Protein AF-W2SVX5-F1 (afdb_monomer_lite)

Foldseek 3Di:
DPVPCPDPVQPDLVNLLVVLVVCVVVLVLVVLQVSLVVLVPDPPRCSCVDLSSLLSNLVSLVSVPDPPSLVSSLVSLVVSCVVPPDPVPDDVSSLQSNLVSLVVVCVVVVNPPVVSVVSSVD

pLDDT: mean 90.47, std 11.01, range [47.22, 98.5]

Secondary structure (DSSP, 8-state):
--TTSS-TTT--HHHHHHHHHHHHHTT-HHHHHHHHHHHTTSTT-GGGGSHHHHHHHHHHHHHH--TTHHHHHHHHHHHHHHH-S-TTSS-HHHHHHHHHHHHHHHHHTTT--HHHHHHHH-

InterPro domains:
  IPR025136 MAP3K, TRAFs-binding domain [PF13281] (1-121)

Radius of gyration: 15.45 Å; chains: 1; bounding box: 35×26×47 Å

Structure (mmCIF, N/CA/C/O backbone):
data_AF-W2SVX5-F1
#
_entry.id   AF-W2SVX5-F1
#
loop_
_atom_site.group_PDB
_atom_site.id
_atom_site.type_symbol
_atom_site.label_atom_id
_atom_site.label_alt_id
_atom_site.label_comp_id
_atom_site.label_asym_id
_atom_site.label_entity_id
_atom_site.label_seq_id
_atom_site.pdbx_PDB_ins_code
_atom_site.Cartn_x
_atom_site.Cartn_y
_atom_site.Cartn_z
_atom_site.occupancy
_atom_site.B_iso_or_equiv
_atom_site.auth_seq_id
_atom_site.auth_comp_id
_atom_site.auth_asym_id
_atom_site.auth_atom_id
_atom_site.pdbx_PDB_model_num
ATOM 1 N N . MET A 1 1 ? -3.262 1.721 -22.776 1.00 47.22 1 MET A N 1
ATOM 2 C CA . MET A 1 1 ? -1.781 1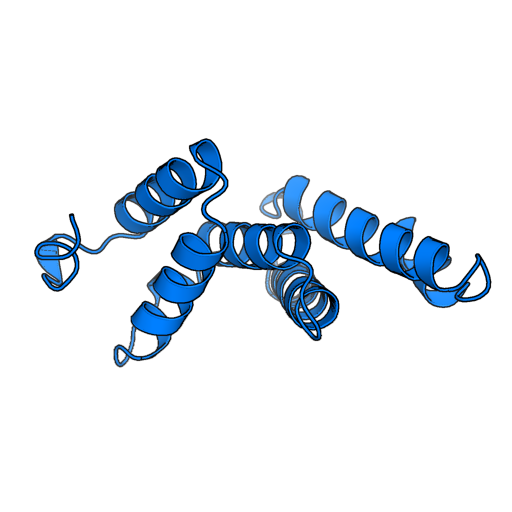.701 -22.765 1.00 47.22 1 MET A CA 1
ATOM 3 C C . MET A 1 1 ? -1.284 0.594 -21.834 1.00 47.22 1 MET A C 1
ATOM 5 O O . MET A 1 1 ? -0.901 0.885 -20.714 1.00 47.22 1 MET A O 1
ATOM 9 N N . ARG A 1 2 ? -1.335 -0.679 -22.254 1.00 56.31 2 ARG A N 1
ATOM 10 C CA . ARG A 1 2 ? -0.737 -1.797 -21.488 1.00 56.31 2 ARG A CA 1
ATOM 11 C C . ARG A 1 2 ? 0.310 -2.596 -22.278 1.00 56.31 2 ARG A C 1
ATOM 13 O O . ARG A 1 2 ? 1.236 -3.093 -21.669 1.00 56.31 2 ARG A O 1
ATOM 20 N N . CYS A 1 3 ? 0.276 -2.584 -23.615 1.00 52.12 3 CYS A N 1
ATOM 21 C CA . CYS A 1 3 ? 1.162 -3.387 -24.482 1.00 52.12 3 CYS A CA 1
ATOM 22 C C . CYS A 1 3 ? 2.683 -3.124 -24.407 1.00 52.12 3 CYS A C 1
ATOM 24 O O . CYS A 1 3 ? 3.411 -3.708 -25.198 1.00 52.12 3 CYS A O 1
ATOM 26 N N . ARG A 1 4 ? 3.188 -2.218 -23.558 1.00 56.81 4 ARG A N 1
ATOM 27 C CA . ARG A 1 4 ? 4.630 -1.888 -23.497 1.00 56.81 4 ARG A CA 1
ATOM 28 C C . ARG A 1 4 ? 5.290 -2.159 -22.144 1.00 56.81 4 ARG A C 1
ATOM 30 O O . ARG A 1 4 ? 6.494 -1.966 -22.046 1.00 56.81 4 ARG A O 1
ATOM 37 N N . LEU A 1 5 ? 4.527 -2.587 -21.137 1.00 57.03 5 LEU A N 1
ATOM 38 C CA . LEU A 1 5 ? 5.067 -2.927 -19.812 1.00 57.03 5 LEU A CA 1
ATOM 39 C C . LEU A 1 5 ? 5.520 -4.389 -19.719 1.00 57.03 5 LEU A C 1
ATOM 41 O O . LEU A 1 5 ? 6.223 -4.739 -18.784 1.00 57.03 5 LEU A O 1
ATOM 45 N N . ASP A 1 6 ? 5.183 -5.210 -20.715 1.00 59.97 6 ASP A N 1
ATOM 46 C CA . ASP A 1 6 ? 5.605 -6.613 -20.795 1.00 59.97 6 ASP A CA 1
ATOM 47 C C . ASP A 1 6 ? 7.050 -6.761 -21.321 1.00 59.97 6 ASP A C 1
ATOM 49 O O . ASP A 1 6 ? 7.559 -7.872 -21.443 1.00 59.97 6 ASP A O 1
ATOM 53 N N . ASN A 1 7 ? 7.715 -5.650 -21.674 1.00 62.78 7 ASN A N 1
ATOM 54 C CA . ASN A 1 7 ? 9.113 -5.649 -22.093 1.00 62.78 7 ASN A CA 1
ATOM 55 C C . ASN A 1 7 ? 10.026 -5.419 -20.867 1.00 62.78 7 ASN A C 1
ATOM 57 O O . ASN A 1 7 ? 9.964 -4.329 -20.284 1.00 62.78 7 ASN A O 1
ATOM 61 N N . PRO A 1 8 ? 10.891 -6.385 -20.499 1.00 64.81 8 PRO A N 1
ATOM 62 C CA . PRO A 1 8 ? 11.778 -6.271 -19.341 1.00 64.81 8 PRO A CA 1
ATOM 63 C C . PRO A 1 8 ? 12.762 -5.095 -19.436 1.00 64.81 8 PRO A C 1
ATOM 65 O O . PRO A 1 8 ? 13.120 -4.532 -18.408 1.00 64.81 8 PRO A O 1
ATOM 68 N N . ASP A 1 9 ? 13.118 -4.639 -20.642 1.00 68.12 9 ASP A N 1
ATOM 69 C CA . ASP A 1 9 ? 14.014 -3.489 -20.845 1.00 68.12 9 ASP A CA 1
ATOM 70 C C . ASP A 1 9 ? 13.367 -2.142 -20.466 1.00 68.12 9 ASP A C 1
ATOM 72 O O . ASP A 1 9 ? 14.046 -1.123 -20.339 1.00 68.12 9 ASP A O 1
ATOM 76 N N . VAL A 1 10 ? 12.039 -2.110 -20.314 1.00 68.88 10 VAL A N 1
ATOM 77 C CA . VAL A 1 10 ? 11.257 -0.900 -19.996 1.00 68.88 10 VAL A CA 1
ATOM 78 C C . VAL A 1 10 ? 10.774 -0.915 -18.542 1.00 68.88 10 VAL A C 1
ATOM 80 O O . VAL A 1 10 ? 10.345 0.111 -18.007 1.00 68.88 10 VAL A O 1
ATOM 83 N N . LEU A 1 11 ? 10.836 -2.068 -17.879 1.00 81.06 11 LEU A N 1
ATOM 84 C CA . LEU A 1 11 ? 10.229 -2.271 -16.578 1.00 81.06 11 LEU A CA 1
ATOM 85 C C . LEU A 1 11 ? 11.218 -1.937 -15.449 1.00 81.06 11 LEU A C 1
ATOM 87 O O . LEU A 1 11 ? 11.992 -2.771 -14.991 1.00 81.06 11 LEU A O 1
ATOM 91 N N . SER A 1 12 ? 11.172 -0.686 -14.988 1.00 90.00 12 SER A N 1
ATOM 92 C CA . SER A 1 12 ? 11.946 -0.182 -13.847 1.00 90.00 12 SER A CA 1
ATOM 93 C C . SER A 1 12 ? 11.043 0.282 -12.704 1.00 90.00 12 SER A C 1
ATOM 95 O O . SER A 1 12 ? 9.858 0.560 -12.906 1.00 90.00 12 SER A O 1
ATOM 97 N N . VAL A 1 13 ? 11.616 0.430 -11.503 1.00 93.06 13 VAL A N 1
ATOM 98 C CA . VAL A 1 13 ? 10.907 0.951 -10.318 1.00 93.06 13 VAL A CA 1
ATOM 99 C C . VAL A 1 13 ? 10.282 2.311 -10.624 1.00 93.06 13 VAL A C 1
ATOM 101 O O . VAL A 1 13 ? 9.107 2.521 -10.333 1.00 93.06 13 VAL A O 1
ATOM 104 N N . ASP A 1 14 ? 11.026 3.201 -11.285 1.00 92.94 14 ASP A N 1
ATOM 105 C CA . ASP A 1 14 ? 10.552 4.538 -11.650 1.00 92.94 14 ASP A CA 1
ATOM 106 C C . ASP A 1 14 ? 9.379 4.494 -12.631 1.00 92.94 14 ASP A C 1
ATOM 108 O O . ASP A 1 14 ? 8.404 5.227 -12.468 1.00 92.94 14 ASP A O 1
ATOM 112 N N . THR A 1 15 ? 9.431 3.602 -13.624 1.00 92.88 15 THR A N 1
ATOM 113 C CA . THR A 1 15 ? 8.352 3.453 -14.611 1.00 92.88 15 THR A CA 1
ATOM 114 C C . THR A 1 15 ? 7.075 2.939 -13.951 1.00 92.88 15 THR A C 1
ATOM 116 O O . THR A 1 15 ? 5.992 3.488 -14.177 1.00 92.88 15 THR A O 1
ATOM 119 N N . VAL A 1 16 ? 7.192 1.917 -13.094 1.00 94.81 16 VAL A N 1
ATOM 120 C CA . VAL A 1 16 ? 6.055 1.378 -12.333 1.00 94.81 16 VAL A CA 1
ATOM 121 C C . VAL A 1 16 ? 5.508 2.444 -11.385 1.00 94.81 16 VAL A C 1
ATOM 123 O O . VAL A 1 16 ? 4.298 2.671 -11.352 1.00 94.81 16 VAL A O 1
ATOM 126 N N . HIS A 1 17 ? 6.380 3.154 -10.668 1.00 95.88 17 HIS A N 1
ATOM 127 C CA . HIS A 1 17 ? 5.980 4.214 -9.753 1.00 95.88 17 HIS A CA 1
ATOM 128 C C . HIS A 1 17 ? 5.235 5.332 -10.491 1.00 95.88 17 HIS A C 1
ATOM 130 O O . HIS A 1 17 ? 4.122 5.678 -10.101 1.00 95.88 17 HIS A O 1
ATOM 136 N N . GLN A 1 18 ? 5.770 5.839 -11.604 1.00 95.62 18 GLN A N 1
ATOM 137 C CA . GLN A 1 18 ? 5.132 6.896 -12.390 1.00 95.62 18 GLN A CA 1
ATOM 138 C C . GLN A 1 18 ? 3.759 6.472 -12.933 1.00 95.62 18 GLN A C 1
ATOM 140 O O . GLN A 1 18 ? 2.821 7.274 -12.964 1.00 95.62 18 GLN A O 1
ATOM 145 N N . LEU A 1 19 ? 3.608 5.202 -13.316 1.00 95.44 19 LEU A N 1
ATOM 146 C CA . LEU A 1 19 ? 2.316 4.651 -13.713 1.00 95.44 19 LEU A CA 1
ATOM 147 C C . LEU A 1 19 ? 1.331 4.582 -12.537 1.00 95.44 19 LEU A C 1
ATOM 149 O O . LEU A 1 19 ? 0.162 4.938 -12.698 1.00 95.44 19 LEU A O 1
ATOM 153 N N . MET A 1 20 ? 1.785 4.177 -11.347 1.00 97.38 20 MET A N 1
ATOM 154 C CA . MET A 1 20 ? 0.957 4.200 -10.137 1.00 97.38 20 MET A CA 1
ATOM 155 C C . MET A 1 20 ? 0.501 5.619 -9.789 1.00 97.38 20 MET A C 1
ATOM 157 O O . MET A 1 20 ? -0.667 5.802 -9.451 1.00 97.38 20 MET A O 1
ATOM 161 N N . ILE A 1 21 ? 1.375 6.623 -9.928 1.00 97.19 21 ILE A N 1
ATOM 162 C CA . ILE A 1 21 ? 1.011 8.036 -9.754 1.00 97.19 21 ILE A CA 1
ATOM 163 C C . ILE A 1 21 ? -0.065 8.444 -10.767 1.00 97.19 21 ILE A C 1
ATOM 165 O O . ILE A 1 21 ? -1.088 8.993 -10.370 1.00 97.19 21 ILE A O 1
ATOM 169 N N . SER A 1 22 ? 0.082 8.076 -12.043 1.00 97.44 22 SER A N 1
ATOM 170 C CA . SER A 1 22 ? -0.933 8.358 -13.068 1.00 97.44 22 SER A CA 1
ATOM 171 C C . SER A 1 22 ? -2.297 7.726 -12.750 1.00 97.44 22 SER A C 1
ATOM 173 O O . SER A 1 22 ? -3.340 8.368 -12.913 1.00 97.44 22 SER A O 1
ATOM 175 N N . TYR A 1 23 ? -2.324 6.487 -12.246 1.00 98.12 23 TYR A N 1
ATOM 176 C CA . TYR A 1 23 ? -3.569 5.886 -11.763 1.00 98.12 23 TYR A CA 1
ATOM 177 C C . TYR A 1 23 ? -4.130 6.624 -10.549 1.00 98.12 23 TYR A C 1
ATOM 179 O O . TYR A 1 23 ? -5.341 6.838 -10.480 1.00 98.12 23 TYR A O 1
ATOM 187 N N . ARG A 1 24 ? -3.272 7.033 -9.611 1.00 97.12 24 ARG A N 1
ATOM 188 C CA . ARG A 1 24 ? -3.661 7.755 -8.397 1.00 97.12 24 ARG A CA 1
ATOM 189 C C . ARG A 1 24 ? -4.294 9.109 -8.707 1.00 97.12 24 ARG A C 1
ATOM 191 O O . ARG A 1 24 ? -5.308 9.432 -8.092 1.00 97.12 24 ARG A O 1
ATOM 198 N N . ASP A 1 25 ? -3.758 9.846 -9.676 1.00 97.19 25 ASP A N 1
ATOM 199 C CA . ASP A 1 25 ? -4.287 11.146 -10.115 1.00 97.19 25 ASP A CA 1
ATOM 200 C C . ASP A 1 25 ? -5.715 11.021 -10.671 1.00 97.19 25 ASP A C 1
ATOM 202 O O . ASP A 1 25 ? -6.546 11.908 -10.493 1.00 97.19 25 ASP A O 1
ATOM 206 N N . ASN A 1 26 ? -6.033 9.864 -11.258 1.00 96.06 26 ASN A N 1
ATOM 207 C CA . ASN A 1 26 ? -7.371 9.514 -11.738 1.00 96.06 26 ASN A CA 1
ATOM 208 C C . ASN A 1 26 ? -8.189 8.692 -10.723 1.00 96.06 26 ASN A C 1
ATOM 210 O O . ASN A 1 26 ? -9.239 8.155 -11.071 1.00 96.06 26 ASN A O 1
ATOM 214 N N . GLN A 1 27 ? -7.702 8.538 -9.485 1.00 97.62 27 GLN A N 1
ATOM 215 C CA . GLN A 1 27 ? -8.298 7.710 -8.426 1.00 97.62 27 GLN A CA 1
ATOM 216 C C . GLN A 1 27 ? -8.588 6.254 -8.848 1.00 97.62 27 GLN A C 1
ATOM 218 O O . GLN A 1 27 ? -9.458 5.580 -8.293 1.00 97.62 27 GLN A O 1
ATOM 223 N N . ASN A 1 28 ? -7.839 5.729 -9.818 1.00 98.19 28 ASN A N 1
ATOM 224 C CA . ASN A 1 28 ? -7.963 4.358 -10.296 1.00 98.19 28 ASN A CA 1
ATOM 225 C C . ASN A 1 28 ? -7.208 3.377 -9.379 1.00 98.19 28 ASN A C 1
ATOM 227 O O . ASN A 1 28 ? -6.220 2.751 -9.769 1.00 98.19 28 ASN A O 1
ATOM 231 N N . TYR A 1 29 ? -7.692 3.222 -8.146 1.00 98.50 29 TYR A N 1
ATOM 232 C CA . TYR A 1 29 ? -7.073 2.344 -7.145 1.00 98.50 29 TYR A CA 1
ATOM 233 C C . TYR A 1 29 ? -7.103 0.867 -7.550 1.00 98.50 29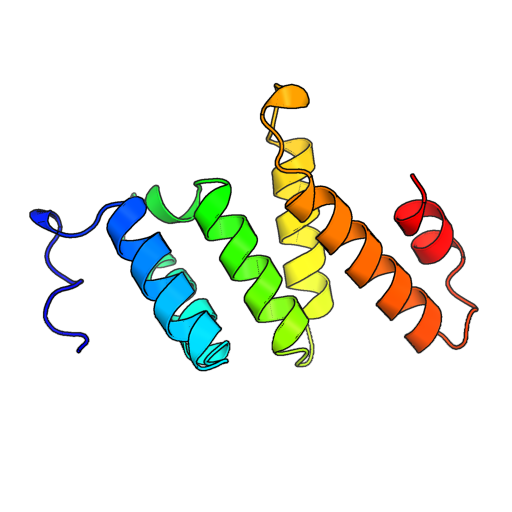 TYR A C 1
ATOM 235 O O . TYR A 1 29 ? -6.162 0.134 -7.262 1.00 98.50 29 TYR A O 1
ATOM 243 N N . ASN A 1 30 ? -8.140 0.427 -8.277 1.00 98.25 30 ASN A N 1
ATOM 244 C CA . ASN A 1 30 ? -8.171 -0.931 -8.829 1.00 98.25 30 ASN A CA 1
ATOM 245 C C . ASN A 1 30 ? -7.009 -1.149 -9.808 1.00 98.25 30 ASN A C 1
ATOM 247 O O . ASN A 1 30 ? -6.345 -2.173 -9.727 1.00 98.25 30 ASN A O 1
ATOM 251 N N . GLY A 1 31 ? -6.726 -0.176 -10.682 1.00 97.81 31 GLY A N 1
ATOM 252 C CA . GLY A 1 31 ? -5.602 -0.237 -11.615 1.00 97.81 31 GLY A CA 1
ATOM 253 C C . GLY A 1 31 ? -4.244 -0.316 -10.918 1.00 97.81 31 GLY A C 1
ATOM 254 O O . GLY A 1 31 ? -3.406 -1.109 -11.338 1.00 97.81 31 GLY A O 1
ATOM 255 N N . MET A 1 32 ? -4.051 0.442 -9.831 1.00 98.44 32 MET A N 1
ATOM 256 C CA . MET A 1 32 ? -2.833 0.372 -9.007 1.00 98.44 32 MET A CA 1
ATOM 257 C C . MET A 1 32 ? -2.647 -1.013 -8.378 1.00 98.44 32 MET A C 1
ATOM 259 O O . MET A 1 32 ? -1.556 -1.570 -8.433 1.00 98.44 32 MET A O 1
ATOM 263 N N . ILE A 1 33 ? -3.714 -1.569 -7.797 1.00 98.50 33 ILE A N 1
ATOM 264 C CA . ILE A 1 33 ? -3.686 -2.876 -7.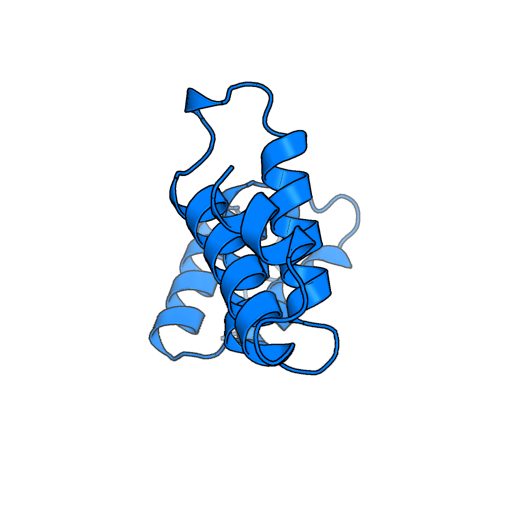129 1.00 98.50 33 ILE A CA 1
ATOM 265 C C . ILE A 1 33 ? -3.426 -3.985 -8.146 1.00 98.50 33 ILE A C 1
ATOM 267 O O . ILE A 1 33 ? -2.509 -4.775 -7.950 1.00 98.50 33 ILE A O 1
ATOM 271 N N . SER A 1 34 ? -4.176 -4.003 -9.253 1.00 97.88 34 SER A N 1
ATOM 272 C CA . SER A 1 34 ? -3.989 -4.999 -10.310 1.00 97.88 34 SER A CA 1
ATOM 273 C C . SER A 1 34 ? -2.592 -4.931 -10.917 1.00 97.88 34 SER A C 1
ATOM 275 O O . SER A 1 34 ? -2.017 -5.974 -11.169 1.00 97.88 34 SER A O 1
ATOM 277 N N . LEU A 1 35 ? -2.011 -3.738 -11.097 1.00 96.31 35 LEU A N 1
ATOM 278 C CA . LEU A 1 35 ? -0.637 -3.614 -11.593 1.00 96.31 35 LEU A CA 1
ATOM 279 C C . LEU A 1 35 ? 0.357 -4.367 -10.698 1.00 96.31 35 LEU A C 1
ATOM 281 O O . LEU A 1 35 ? 1.166 -5.132 -11.204 1.00 96.31 35 LEU A O 1
ATOM 285 N N . VAL A 1 36 ? 0.288 -4.171 -9.381 1.00 96.81 36 VAL A N 1
ATOM 286 C CA . VAL A 1 36 ? 1.199 -4.840 -8.438 1.00 96.81 36 VAL A CA 1
ATOM 287 C C . VAL A 1 36 ? 0.925 -6.345 -8.370 1.00 96.81 36 VAL A C 1
ATOM 289 O O . VAL A 1 36 ? 1.869 -7.126 -8.353 1.00 96.81 36 VAL A O 1
ATOM 292 N N . GLU A 1 37 ? -0.345 -6.761 -8.386 1.00 96.06 37 GLU A N 1
ATOM 293 C CA . GLU A 1 37 ? -0.741 -8.181 -8.387 1.00 96.06 37 GLU A CA 1
ATOM 294 C C . GLU A 1 37 ? -0.398 -8.911 -9.698 1.00 96.06 37 GLU A C 1
ATOM 296 O O . GLU A 1 37 ? -0.220 -10.129 -9.691 1.00 96.06 37 GLU A O 1
ATOM 301 N N . ASP A 1 38 ? -0.327 -8.198 -10.823 1.00 94.94 38 ASP A N 1
ATOM 302 C CA . ASP A 1 38 ? 0.126 -8.742 -12.104 1.00 94.94 38 ASP A CA 1
ATOM 303 C C . ASP A 1 38 ? 1.660 -8.858 -12.116 1.00 94.94 38 ASP A C 1
ATOM 305 O O . ASP A 1 38 ? 2.192 -9.902 -12.491 1.00 94.94 38 ASP A O 1
ATOM 309 N N . LEU A 1 39 ? 2.375 -7.835 -11.628 1.00 93.50 39 LEU A N 1
ATOM 310 C CA . LEU A 1 39 ? 3.837 -7.858 -11.489 1.00 93.50 39 LEU A CA 1
ATOM 311 C C . LEU A 1 39 ? 4.320 -8.945 -10.520 1.00 93.50 39 LEU A C 1
ATOM 313 O O . LEU A 1 39 ? 5.334 -9.580 -10.784 1.00 93.50 39 LEU A O 1
ATOM 317 N N . SER A 1 40 ? 3.576 -9.227 -9.445 1.00 92.94 40 SER A N 1
ATOM 318 C CA . SER A 1 40 ? 3.924 -10.290 -8.490 1.00 92.94 40 SER A CA 1
ATOM 319 C C . SER A 1 40 ? 3.845 -11.704 -9.068 1.00 92.94 40 SER A C 1
ATOM 321 O O . SER A 1 40 ? 4.223 -12.657 -8.394 1.00 92.94 40 SER A O 1
ATOM 323 N N . ARG A 1 41 ? 3.292 -11.872 -10.277 1.00 92.75 41 ARG A N 1
ATOM 324 C CA . ARG A 1 41 ? 3.236 -13.163 -10.984 1.00 92.75 41 ARG A CA 1
ATOM 325 C C . ARG A 1 41 ? 4.447 -13.389 -11.884 1.00 92.75 41 ARG A C 1
ATOM 327 O O . ARG A 1 41 ? 4.591 -14.485 -12.416 1.00 92.75 41 ARG A O 1
ATOM 334 N N . ILE A 1 42 ? 5.273 -12.364 -12.088 1.00 89.50 42 ILE A N 1
ATOM 335 C CA . ILE A 1 42 ? 6.524 -12.474 -12.830 1.00 89.50 42 ILE A CA 1
ATOM 336 C C . ILE A 1 42 ? 7.569 -13.075 -11.884 1.00 89.50 42 ILE A C 1
ATOM 338 O O . ILE A 1 42 ? 7.783 -12.563 -10.785 1.00 89.50 42 ILE A O 1
ATOM 342 N N . GLU A 1 43 ? 8.199 -14.169 -12.309 1.00 87.94 43 GLU A N 1
ATOM 343 C CA . GLU A 1 43 ? 9.281 -14.822 -11.565 1.00 87.94 43 GLU A CA 1
ATOM 344 C C . GLU A 1 43 ? 10.431 -13.831 -11.310 1.00 87.94 43 GLU A C 1
ATOM 346 O O . GLU A 1 43 ? 10.770 -13.030 -12.181 1.00 87.94 43 GLU A O 1
ATOM 351 N N . ASP A 1 44 ? 10.980 -13.841 -10.092 1.00 85.62 44 ASP A N 1
ATOM 352 C CA . ASP A 1 44 ? 12.066 -12.956 -9.640 1.00 85.62 44 ASP A CA 1
ATOM 353 C C . ASP A 1 44 ? 11.812 -11.435 -9.797 1.00 85.62 44 ASP A C 1
ATOM 355 O O . ASP A 1 44 ? 12.748 -10.629 -9.831 1.00 85.62 44 ASP A O 1
ATOM 359 N N . CYS A 1 45 ? 10.550 -10.991 -9.860 1.00 88.81 45 CYS A N 1
ATOM 360 C CA . CYS A 1 45 ? 10.222 -9.567 -9.954 1.00 88.81 45 CYS A CA 1
ATOM 361 C C . CYS A 1 45 ? 10.435 -8.819 -8.625 1.00 88.81 45 CYS A C 1
ATOM 363 O O . CYS A 1 45 ? 9.534 -8.711 -7.797 1.00 88.81 45 CYS A O 1
ATOM 365 N N . THR A 1 46 ? 11.596 -8.180 -8.479 1.00 91.75 46 THR A N 1
ATOM 366 C CA . THR A 1 46 ? 11.978 -7.413 -7.273 1.00 91.75 46 THR A CA 1
ATOM 367 C C . THR A 1 46 ? 11.397 -5.995 -7.201 1.00 91.75 46 THR A C 1
ATOM 369 O O . THR A 1 46 ? 11.508 -5.306 -6.186 1.00 91.75 46 THR A O 1
ATOM 372 N N . LEU A 1 47 ? 10.749 -5.515 -8.268 1.00 92.75 47 LEU A N 1
ATOM 373 C CA . LEU A 1 47 ? 10.223 -4.143 -8.343 1.00 92.75 47 LEU A CA 1
ATOM 374 C C . LEU A 1 47 ? 9.170 -3.864 -7.265 1.00 92.75 47 LEU A C 1
ATOM 376 O O . LEU A 1 47 ? 9.127 -2.771 -6.689 1.00 92.75 47 LEU A O 1
ATOM 380 N N . ILE A 1 48 ? 8.335 -4.868 -6.992 1.00 93.88 48 ILE A N 1
ATOM 381 C CA . ILE A 1 48 ? 7.253 -4.797 -6.010 1.00 93.88 48 ILE A CA 1
ATOM 382 C C . ILE A 1 48 ? 7.750 -4.865 -4.564 1.00 93.88 48 ILE A C 1
ATOM 384 O O . ILE A 1 48 ? 6.974 -4.560 -3.664 1.00 93.88 48 ILE A O 1
ATOM 388 N N . ASP A 1 49 ? 9.024 -5.196 -4.337 1.00 93.94 49 ASP A N 1
ATOM 389 C CA . ASP A 1 49 ? 9.621 -5.255 -2.998 1.00 93.94 49 ASP A CA 1
ATOM 390 C C . ASP A 1 49 ? 10.103 -3.883 -2.516 1.00 93.94 49 ASP A C 1
ATOM 392 O O . ASP A 1 49 ? 10.322 -3.664 -1.320 1.00 93.94 49 ASP A O 1
ATOM 396 N N . THR A 1 50 ? 10.238 -2.923 -3.433 1.00 94.06 50 THR A N 1
ATOM 397 C CA . THR A 1 50 ? 10.694 -1.575 -3.097 1.00 94.06 50 THR A CA 1
ATOM 398 C C . THR A 1 50 ? 9.684 -0.838 -2.216 1.00 94.06 50 THR A C 1
ATOM 400 O O . THR A 1 50 ? 8.471 -0.881 -2.443 1.00 94.06 50 THR A O 1
ATOM 403 N N . GLN A 1 51 ? 10.188 -0.095 -1.221 1.00 94.38 51 GLN A N 1
ATOM 404 C CA . GLN A 1 51 ? 9.365 0.668 -0.269 1.00 94.38 51 GLN A CA 1
ATOM 405 C C . GLN A 1 51 ? 8.322 1.549 -0.980 1.00 94.38 51 GLN A C 1
ATOM 407 O O . GLN A 1 51 ? 7.169 1.606 -0.556 1.00 94.38 51 GLN A O 1
ATOM 412 N N . VAL A 1 52 ? 8.708 2.204 -2.080 1.00 95.44 52 VAL A N 1
ATOM 413 C CA . VAL A 1 52 ? 7.832 3.126 -2.812 1.00 95.44 52 VAL A CA 1
ATOM 414 C C . VAL A 1 52 ? 6.637 2.415 -3.454 1.00 95.44 52 VAL A C 1
ATOM 416 O O . VAL A 1 52 ? 5.507 2.887 -3.323 1.00 95.44 52 VAL A O 1
ATOM 419 N N . ILE A 1 53 ? 6.845 1.255 -4.086 1.00 97.25 53 ILE A N 1
ATOM 420 C CA . ILE A 1 53 ? 5.767 0.497 -4.736 1.00 97.25 53 ILE A CA 1
ATOM 421 C C . ILE A 1 53 ? 4.845 -0.124 -3.688 1.00 97.25 53 ILE A C 1
ATOM 423 O O . ILE A 1 53 ? 3.622 0.005 -3.787 1.00 97.25 53 ILE A O 1
ATOM 427 N N . ARG A 1 54 ? 5.418 -0.706 -2.630 1.00 97.81 54 ARG A N 1
ATOM 428 C CA . ARG A 1 54 ? 4.657 -1.272 -1.506 1.00 97.81 54 ARG A CA 1
ATOM 429 C C . ARG A 1 54 ? 3.792 -0.223 -0.814 1.00 97.81 54 ARG A C 1
ATOM 431 O O . ARG A 1 54 ? 2.633 -0.494 -0.498 1.00 97.81 54 ARG A O 1
ATOM 438 N N . TYR A 1 55 ? 4.317 0.988 -0.625 1.00 97.94 55 TYR A N 1
ATOM 439 C CA . TYR A 1 55 ? 3.550 2.098 -0.067 1.00 97.94 55 TYR A CA 1
ATOM 440 C C . TYR A 1 55 ? 2.378 2.497 -0.975 1.00 97.94 55 TYR A C 1
ATOM 442 O O . TYR A 1 55 ? 1.246 2.579 -0.498 1.00 97.94 55 TYR A O 1
ATOM 450 N N . GLN A 1 56 ? 2.603 2.698 -2.282 1.00 98.19 56 GLN A N 1
ATOM 451 C CA . GLN A 1 56 ? 1.510 3.044 -3.205 1.00 98.19 56 GLN A CA 1
ATOM 452 C C . GLN A 1 56 ? 0.447 1.936 -3.277 1.00 98.19 56 GLN A C 1
ATOM 454 O O . GLN A 1 56 ? -0.744 2.229 -3.402 1.00 98.19 56 GLN A O 1
ATOM 459 N N . TYR A 1 57 ? 0.860 0.672 -3.170 1.00 98.50 57 TYR A N 1
ATOM 460 C CA . TYR A 1 57 ? -0.042 -0.473 -3.110 1.00 98.50 57 TYR A CA 1
ATOM 461 C C . TYR A 1 57 ? -0.930 -0.443 -1.861 1.00 98.50 57 TYR A C 1
ATOM 463 O O . TYR A 1 57 ? -2.157 -0.497 -1.970 1.00 98.50 57 TYR A O 1
ATOM 471 N N . ALA A 1 58 ? -0.324 -0.279 -0.681 1.00 98.31 58 ALA A N 1
ATOM 472 C CA . ALA A 1 58 ? -1.056 -0.139 0.574 1.00 98.31 58 ALA A CA 1
ATOM 473 C C . ALA A 1 58 ? -2.003 1.070 0.535 1.00 98.31 58 ALA A C 1
ATOM 475 O O . ALA A 1 58 ? -3.184 0.958 0.857 1.00 98.31 58 ALA A O 1
ATOM 476 N N . PHE A 1 59 ? -1.528 2.214 0.040 1.00 98.12 59 PHE A N 1
ATOM 477 C CA . PHE A 1 59 ? -2.353 3.405 -0.131 1.00 98.12 59 PHE A CA 1
ATOM 478 C C . PHE A 1 59 ? -3.584 3.127 -1.005 1.00 98.12 59 PHE A C 1
ATOM 480 O O . PHE A 1 59 ? -4.699 3.507 -0.645 1.00 98.12 59 PHE A O 1
ATOM 487 N N . ALA A 1 60 ? -3.411 2.436 -2.136 1.00 98.50 60 ALA A N 1
ATOM 488 C CA . ALA A 1 60 ? -4.517 2.083 -3.019 1.00 98.50 60 ALA A CA 1
ATOM 489 C C . ALA A 1 60 ? -5.533 1.151 -2.338 1.00 98.50 60 ALA A C 1
ATOM 491 O O . ALA A 1 60 ? -6.735 1.377 -2.477 1.00 98.50 60 ALA A O 1
ATOM 492 N N . LEU A 1 61 ? -5.077 0.157 -1.566 1.00 98.44 61 LEU A N 1
ATOM 493 C CA . LEU A 1 61 ? -5.947 -0.710 -0.761 1.00 98.44 61 LEU A CA 1
ATOM 494 C C . LEU A 1 61 ? -6.752 0.106 0.258 1.00 98.44 61 LEU A C 1
ATOM 496 O O . LEU A 1 61 ? -7.982 0.039 0.264 1.00 98.44 61 LEU A O 1
ATOM 500 N N . ALA A 1 62 ? -6.086 0.944 1.058 1.00 96.75 62 ALA A N 1
ATOM 501 C CA . ALA A 1 62 ? -6.747 1.795 2.047 1.00 96.75 62 ALA A CA 1
ATOM 502 C C . ALA A 1 62 ? -7.807 2.714 1.415 1.00 96.75 62 ALA A C 1
ATOM 504 O O . ALA A 1 62 ? -8.872 2.925 1.993 1.00 96.75 62 ALA A O 1
ATOM 505 N N . ARG A 1 63 ? -7.546 3.242 0.211 1.00 96.94 63 ARG A N 1
ATOM 506 C CA . ARG A 1 63 ? -8.496 4.095 -0.519 1.00 96.94 63 ARG A CA 1
ATOM 507 C C . ARG A 1 63 ? -9.631 3.320 -1.184 1.00 96.94 63 ARG A C 1
ATOM 509 O O . ARG A 1 63 ? -10.736 3.852 -1.258 1.00 96.94 63 ARG A O 1
ATOM 516 N N . ARG A 1 64 ? -9.380 2.099 -1.666 1.00 97.25 64 ARG A N 1
ATOM 517 C CA . ARG A 1 64 ? -10.405 1.225 -2.256 1.00 97.25 64 ARG A CA 1
ATOM 518 C C . ARG A 1 64 ? -11.381 0.709 -1.199 1.00 97.25 64 ARG A C 1
ATOM 520 O O . ARG A 1 64 ? -12.576 0.653 -1.477 1.00 97.25 64 ARG A O 1
ATOM 527 N N . ASN A 1 65 ? -10.874 0.377 -0.010 1.00 94.56 65 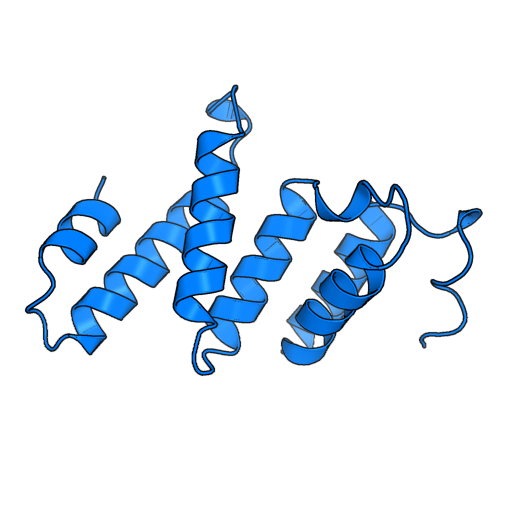ASN A N 1
ATOM 528 C CA . ASN A 1 65 ? -11.653 0.064 1.187 1.00 94.56 65 ASN A CA 1
ATOM 529 C C . ASN A 1 65 ? -12.735 -1.025 0.993 1.00 94.56 65 ASN A C 1
ATOM 531 O O . ASN A 1 65 ? -13.816 -0.947 1.580 1.00 94.56 65 ASN A O 1
ATOM 535 N N . LYS A 1 66 ? -12.466 -2.037 0.160 1.00 95.88 66 LYS A N 1
ATOM 536 C CA . LYS A 1 66 ? -13.295 -3.249 0.093 1.00 95.88 66 LYS A CA 1
ATOM 537 C C . LYS A 1 66 ? -12.976 -4.175 1.269 1.00 95.88 66 LYS A C 1
ATOM 539 O O . LYS A 1 66 ? -12.030 -3.952 2.026 1.00 95.88 66 LYS A O 1
ATOM 544 N N . GLU A 1 67 ? -13.781 -5.219 1.425 1.00 95.00 67 GLU A N 1
ATOM 545 C CA . GLU A 1 67 ? -13.537 -6.270 2.412 1.00 95.00 67 GLU A CA 1
ATOM 546 C C . GLU A 1 67 ? -12.105 -6.826 2.284 1.00 95.00 67 GLU A C 1
ATOM 548 O O . GLU A 1 67 ? -11.624 -7.084 1.181 1.00 95.00 67 GLU A O 1
ATOM 553 N N . GLY A 1 68 ? -11.396 -6.925 3.413 1.00 95.00 68 GLY A N 1
ATOM 554 C CA . GLY A 1 68 ? -9.991 -7.347 3.478 1.00 95.00 68 GLY A CA 1
ATOM 555 C C . GLY A 1 68 ? -8.945 -6.289 3.086 1.00 95.00 68 GLY A C 1
ATOM 556 O O . GLY A 1 68 ? -7.777 -6.437 3.443 1.00 95.00 68 GLY A O 1
ATOM 557 N N . ASP A 1 69 ? -9.317 -5.189 2.419 1.00 97.00 69 ASP A N 1
ATOM 558 C CA . ASP A 1 69 ? -8.337 -4.192 1.953 1.00 97.00 69 ASP A CA 1
ATOM 559 C C . ASP A 1 69 ? -7.625 -3.482 3.101 1.00 97.00 69 ASP A C 1
ATOM 561 O O . ASP A 1 69 ? -6.412 -3.286 3.050 1.00 97.00 69 ASP A O 1
ATOM 565 N N . ARG A 1 70 ? -8.369 -3.101 4.146 1.00 94.69 70 ARG A N 1
ATOM 566 C CA . ARG A 1 70 ? -7.800 -2.418 5.318 1.00 94.69 70 ARG A CA 1
ATOM 567 C C . ARG A 1 70 ? -6.743 -3.269 6.010 1.00 94.69 70 ARG A C 1
ATOM 569 O O . ARG A 1 70 ? -5.685 -2.755 6.353 1.00 94.69 70 ARG A O 1
ATOM 576 N N . GLU A 1 71 ? -7.019 -4.555 6.187 1.00 95.88 71 GLU A N 1
ATOM 577 C CA . GLU A 1 71 ? -6.092 -5.491 6.821 1.00 95.88 71 GLU A CA 1
ATOM 578 C C . GLU A 1 71 ? -4.850 -5.717 5.952 1.00 95.88 71 GLU A C 1
ATOM 580 O O . GLU A 1 71 ? -3.730 -5.555 6.431 1.00 95.88 71 GLU A O 1
ATOM 585 N N . ARG A 1 72 ? -5.026 -5.973 4.647 1.00 97.69 72 ARG A N 1
ATOM 586 C CA . ARG A 1 72 ? -3.901 -6.103 3.702 1.00 97.69 72 ARG A CA 1
ATOM 587 C C . ARG A 1 72 ? -3.051 -4.837 3.645 1.00 97.69 72 ARG A C 1
ATOM 589 O O . ARG A 1 72 ? -1.824 -4.919 3.608 1.00 97.69 72 ARG A O 1
ATOM 596 N N . SER A 1 73 ? -3.691 -3.670 3.654 1.00 98.12 73 SER A N 1
ATOM 597 C CA . SER A 1 73 ? -3.004 -2.382 3.687 1.00 98.12 73 SER A CA 1
ATOM 598 C C . SER A 1 73 ? -2.185 -2.231 4.963 1.00 98.12 73 SER A C 1
ATOM 600 O O . SER A 1 73 ? -1.024 -1.840 4.879 1.00 98.12 73 SER A O 1
ATOM 602 N N . LEU A 1 74 ? -2.775 -2.543 6.121 1.00 97.31 74 LEU A N 1
ATOM 603 C CA . LEU A 1 74 ? -2.111 -2.443 7.417 1.00 97.31 74 LEU A CA 1
ATOM 604 C C . LEU A 1 74 ? -0.904 -3.384 7.499 1.00 97.31 74 LEU A C 1
ATOM 606 O O . LEU A 1 74 ? 0.197 -2.938 7.799 1.00 97.31 74 LEU A O 1
ATOM 610 N N . ASN A 1 75 ? -1.084 -4.654 7.136 1.00 97.81 75 ASN A N 1
ATOM 611 C CA . ASN A 1 75 ? -0.003 -5.640 7.120 1.00 97.81 75 ASN A CA 1
ATOM 612 C C . ASN A 1 75 ? 1.141 -5.203 6.197 1.00 97.81 75 ASN A C 1
ATOM 614 O O . ASN A 1 75 ? 2.312 -5.353 6.536 1.00 97.81 75 ASN A O 1
ATOM 618 N N . THR A 1 76 ? 0.810 -4.601 5.050 1.00 97.81 76 THR A N 1
ATOM 619 C CA . THR A 1 76 ? 1.817 -4.099 4.111 1.00 97.81 76 THR A CA 1
ATOM 620 C C . THR A 1 76 ? 2.631 -2.958 4.720 1.00 97.81 76 THR A C 1
ATOM 622 O O . THR A 1 76 ? 3.858 -3.014 4.655 1.00 97.81 76 THR A O 1
ATOM 625 N N . VAL A 1 77 ? 1.990 -1.942 5.321 1.00 97.31 77 VAL A N 1
ATOM 626 C CA . VAL A 1 77 ? 2.718 -0.806 5.926 1.00 97.31 77 VAL A CA 1
ATOM 627 C C . VAL A 1 77 ? 3.519 -1.215 7.157 1.00 97.31 77 VAL A C 1
ATOM 629 O O . VAL A 1 77 ? 4.653 -0.769 7.292 1.00 97.31 77 VAL A O 1
ATOM 632 N N . LEU A 1 78 ? 2.994 -2.105 8.005 1.00 96.44 78 LEU A N 1
ATOM 633 C CA . LEU A 1 78 ? 3.738 -2.635 9.152 1.00 96.44 78 LEU A CA 1
ATOM 634 C C . LEU A 1 78 ? 4.974 -3.405 8.691 1.00 96.44 78 LEU A C 1
ATOM 636 O O . LEU A 1 78 ? 6.068 -3.157 9.187 1.00 96.44 78 LEU A O 1
ATOM 640 N N . ASN A 1 79 ? 4.840 -4.241 7.658 1.00 96.62 79 ASN A N 1
ATOM 641 C CA . ASN A 1 79 ? 5.991 -4.948 7.118 1.00 96.62 79 ASN A CA 1
ATOM 642 C C . ASN A 1 79 ? 7.025 -3.993 6.489 1.00 96.62 79 ASN A C 1
ATOM 644 O O . ASN A 1 79 ? 8.217 -4.282 6.552 1.00 96.62 79 ASN A O 1
ATOM 648 N N . ILE A 1 80 ? 6.623 -2.851 5.910 1.00 96.38 80 ILE A N 1
ATOM 649 C CA . ILE A 1 80 ? 7.586 -1.819 5.473 1.00 96.38 80 ILE A CA 1
ATOM 650 C C . ILE A 1 80 ? 8.339 -1.290 6.699 1.00 96.38 80 ILE A C 1
ATOM 652 O O . ILE A 1 80 ? 9.563 -1.335 6.721 1.00 96.38 80 ILE A O 1
ATOM 656 N N . ILE A 1 81 ? 7.617 -0.861 7.739 1.00 94.88 81 ILE A N 1
ATOM 657 C CA . ILE A 1 81 ? 8.202 -0.305 8.969 1.00 94.88 81 ILE A CA 1
ATOM 658 C C . ILE A 1 81 ? 9.185 -1.290 9.619 1.00 94.88 81 ILE A C 1
ATOM 660 O O . ILE A 1 81 ? 10.262 -0.879 10.050 1.00 94.88 81 ILE A O 1
ATOM 664 N N . GLU A 1 82 ? 8.833 -2.573 9.694 1.00 93.94 82 GLU A N 1
ATOM 665 C CA . GLU A 1 82 ? 9.661 -3.631 10.286 1.00 93.94 82 GLU A CA 1
ATOM 666 C C . GLU A 1 82 ? 10.892 -3.968 9.436 1.00 93.94 82 GLU A C 1
ATOM 668 O O . GLU A 1 82 ? 11.982 -4.130 9.981 1.00 93.94 82 GLU A O 1
ATOM 673 N N . SER A 1 83 ? 10.736 -4.052 8.109 1.00 92.81 83 SER A N 1
ATOM 674 C CA . SER A 1 83 ? 11.830 -4.405 7.188 1.00 92.81 83 SER A CA 1
ATOM 675 C C . SER A 1 83 ? 12.814 -3.259 6.929 1.00 92.81 83 SER A C 1
ATOM 677 O O . SER A 1 83 ? 13.952 -3.498 6.522 1.00 92.81 83 SER A O 1
ATOM 679 N N . THR A 1 84 ? 12.417 -2.012 7.188 1.00 91.69 84 THR A N 1
ATOM 680 C CA . THR A 1 84 ? 13.301 -0.849 7.091 1.00 91.69 84 THR A CA 1
ATOM 681 C C . THR A 1 84 ? 14.206 -0.753 8.326 1.00 91.69 84 THR A C 1
ATOM 683 O O . THR A 1 84 ? 13.786 -0.305 9.397 1.00 91.69 84 THR A O 1
ATOM 686 N N . ALA A 1 85 ? 15.465 -1.175 8.156 1.00 87.31 85 ALA A N 1
ATOM 687 C CA . ALA A 1 85 ? 16.493 -1.150 9.200 1.00 87.31 85 ALA A CA 1
ATOM 688 C C . ALA A 1 85 ? 16.880 0.278 9.616 1.00 87.31 85 ALA A C 1
ATOM 690 O O . ALA A 1 85 ? 16.976 0.576 10.805 1.00 87.31 85 ALA A O 1
ATOM 691 N N . ASP A 1 86 ? 17.069 1.160 8.634 1.00 90.81 86 ASP A N 1
ATOM 692 C CA . ASP A 1 86 ? 17.351 2.573 8.864 1.00 90.81 86 ASP A CA 1
ATOM 693 C C . ASP A 1 86 ? 16.046 3.366 8.979 1.00 90.81 86 ASP A C 1
ATOM 695 O O . ASP A 1 86 ? 15.369 3.634 7.985 1.00 90.81 86 ASP A O 1
ATOM 699 N N . LYS A 1 87 ? 15.693 3.753 10.206 1.00 85.44 87 LYS A N 1
ATOM 700 C CA . LYS A 1 87 ? 14.471 4.516 10.478 1.00 85.44 87 LYS A CA 1
ATOM 701 C C . LYS A 1 87 ? 14.488 5.920 9.868 1.00 85.44 87 LYS A C 1
ATOM 703 O O . LYS A 1 87 ? 13.408 6.462 9.663 1.00 85.44 87 LYS A O 1
ATOM 708 N N . GLU A 1 88 ? 15.648 6.485 9.530 1.00 87.94 88 GLU A N 1
ATOM 709 C CA . GLU A 1 88 ? 15.727 7.772 8.823 1.00 87.94 88 GLU A CA 1
ATOM 710 C C . GLU A 1 88 ? 15.359 7.634 7.336 1.00 87.94 88 GLU A C 1
ATOM 712 O O . GLU A 1 88 ? 14.844 8.573 6.730 1.00 87.94 88 GLU A O 1
ATOM 717 N N . ALA A 1 89 ? 15.544 6.443 6.755 1.00 88.12 89 ALA A N 1
ATOM 718 C CA . ALA A 1 89 ? 15.148 6.119 5.383 1.00 88.12 89 ALA A CA 1
ATOM 719 C C . ALA A 1 89 ? 13.663 5.718 5.244 1.00 88.12 89 ALA A C 1
ATOM 721 O O . ALA A 1 89 ? 13.164 5.522 4.126 1.00 88.12 89 ALA A O 1
ATOM 722 N N . LEU A 1 90 ? 12.948 5.564 6.363 1.00 91.00 90 LEU A N 1
ATOM 723 C CA . LEU A 1 90 ? 11.518 5.276 6.376 1.00 91.00 90 LEU A CA 1
ATOM 724 C C . LEU A 1 90 ? 10.736 6.549 6.043 1.00 91.00 90 LEU A C 1
ATOM 726 O O . LEU A 1 90 ? 10.854 7.570 6.719 1.00 91.00 90 LEU A O 1
ATOM 730 N N . SER A 1 91 ? 9.894 6.489 5.015 1.00 90.56 91 SER A N 1
ATOM 731 C CA . SER A 1 91 ? 9.074 7.645 4.655 1.00 90.56 91 SER A CA 1
ATOM 732 C C . SER A 1 91 ? 8.044 7.959 5.759 1.00 90.56 91 SER A C 1
ATOM 734 O O . SER A 1 91 ? 7.303 7.054 6.158 1.00 90.56 91 SER A O 1
ATOM 736 N N . PRO A 1 92 ? 7.905 9.227 6.206 1.00 92.62 92 PRO A N 1
ATOM 737 C CA . PRO A 1 92 ? 6.871 9.625 7.168 1.00 92.62 92 PRO A CA 1
ATOM 738 C C . PRO A 1 92 ? 5.453 9.258 6.716 1.00 92.62 92 PRO A C 1
ATOM 740 O O . PRO A 1 92 ? 4.599 8.921 7.535 1.00 92.62 92 PRO A O 1
ATOM 743 N N . ASP A 1 93 ? 5.217 9.245 5.403 1.00 94.12 93 ASP A N 1
ATOM 744 C CA . ASP A 1 93 ? 3.942 8.858 4.802 1.00 94.12 93 ASP A CA 1
ATOM 745 C C . ASP A 1 93 ? 3.534 7.416 5.148 1.00 94.12 93 ASP A C 1
ATOM 747 O O . ASP A 1 93 ? 2.345 7.139 5.323 1.00 94.12 93 ASP A O 1
ATOM 751 N N . VAL A 1 94 ? 4.500 6.499 5.289 1.00 95.38 94 VAL A N 1
ATOM 752 C CA . VAL A 1 94 ? 4.241 5.099 5.672 1.00 95.38 94 VAL A CA 1
ATOM 753 C C . VAL A 1 94 ? 3.679 5.043 7.091 1.00 95.38 94 VAL A C 1
ATOM 755 O O . VAL A 1 94 ? 2.656 4.394 7.327 1.00 95.38 94 VAL A O 1
ATOM 758 N N . ILE A 1 95 ? 4.301 5.776 8.017 1.00 93.81 95 ILE A N 1
ATOM 759 C CA . ILE A 1 95 ? 3.869 5.870 9.418 1.00 93.81 95 ILE A CA 1
ATOM 760 C C . ILE A 1 95 ? 2.485 6.530 9.490 1.00 93.81 95 ILE A C 1
ATOM 762 O O . ILE A 1 95 ? 1.564 6.005 10.118 1.00 93.81 95 ILE A O 1
ATOM 766 N N . CYS A 1 96 ? 2.290 7.643 8.775 1.00 95.25 96 CYS A N 1
ATOM 767 C CA . CYS A 1 96 ? 1.008 8.342 8.734 1.00 95.25 96 CYS A CA 1
ATOM 768 C C . CYS A 1 96 ? -0.124 7.481 8.153 1.00 95.25 96 CYS A C 1
ATOM 770 O O . CYS A 1 96 ? -1.272 7.594 8.597 1.00 95.25 96 CYS A O 1
ATOM 772 N N . LEU A 1 97 ? 0.166 6.628 7.166 1.00 96.56 97 LEU A N 1
ATOM 773 C CA . LEU A 1 97 ? -0.820 5.708 6.609 1.00 96.56 97 LEU A CA 1
ATOM 774 C C . LEU A 1 97 ? -1.203 4.619 7.619 1.00 96.56 97 LEU A C 1
ATOM 776 O O . LEU A 1 97 ? -2.396 4.364 7.784 1.00 96.56 97 LEU A O 1
ATOM 780 N N . ALA A 1 98 ? -0.236 4.036 8.335 1.00 96.25 98 ALA A N 1
ATOM 781 C CA . ALA A 1 98 ? -0.513 3.076 9.406 1.00 96.25 98 ALA A CA 1
ATOM 782 C C . ALA A 1 98 ? -1.414 3.690 10.492 1.00 96.25 98 ALA A C 1
ATOM 784 O O . ALA A 1 98 ? -2.484 3.149 10.785 1.00 96.25 98 ALA A O 1
ATOM 785 N N . GLY A 1 99 ? -1.053 4.876 10.997 1.00 95.62 99 GLY A N 1
ATOM 786 C CA . GLY A 1 99 ? -1.853 5.598 11.991 1.00 95.62 99 GLY A CA 1
ATOM 787 C C . GLY A 1 99 ? -3.264 5.931 11.493 1.00 95.62 99 GLY A C 1
ATOM 788 O O . GLY A 1 99 ? -4.240 5.793 12.232 1.00 95.62 99 GLY A O 1
ATOM 789 N N . ARG A 1 100 ? -3.414 6.295 10.210 1.00 95.19 100 ARG A N 1
ATOM 790 C CA . ARG A 1 100 ? -4.732 6.521 9.596 1.00 95.19 100 ARG A CA 1
ATOM 791 C C . ARG A 1 100 ? -5.583 5.253 9.594 1.00 95.19 100 ARG A C 1
ATOM 793 O O . ARG A 1 100 ? -6.743 5.330 9.982 1.00 95.19 100 ARG A O 1
ATOM 800 N N . ILE A 1 101 ? -5.023 4.112 9.195 1.00 94.62 101 ILE A N 1
ATOM 801 C CA . ILE A 1 101 ? -5.765 2.845 9.135 1.00 94.62 101 ILE A CA 1
ATOM 802 C C . ILE A 1 101 ? -6.199 2.407 10.537 1.00 94.62 101 ILE A C 1
ATOM 804 O O . ILE A 1 101 ? -7.355 2.028 10.722 1.00 94.62 101 ILE A O 1
ATOM 808 N N . TYR A 1 102 ? -5.316 2.504 11.532 1.00 95.06 102 TYR A N 1
ATOM 809 C CA . TYR A 1 102 ? -5.662 2.207 12.923 1.00 95.06 102 TYR A CA 1
ATOM 810 C C . TYR A 1 102 ? -6.764 3.122 13.462 1.00 95.06 102 TYR A C 1
ATOM 812 O O . TYR A 1 102 ? -7.743 2.644 14.036 1.00 95.06 102 TYR A O 1
ATOM 820 N N . LYS A 1 103 ? -6.668 4.431 13.210 1.00 92.88 103 LYS A N 1
ATOM 821 C CA . LYS A 1 103 ? -7.723 5.385 13.566 1.00 92.88 103 LYS A CA 1
ATOM 822 C C . LYS A 1 103 ? -9.059 5.021 12.909 1.00 92.88 103 LYS A C 1
ATOM 824 O O . LYS A 1 103 ? -10.095 5.058 13.568 1.00 92.88 103 LYS A O 1
ATOM 829 N N . ASP A 1 104 ? -9.049 4.650 11.631 1.00 90.69 104 ASP A N 1
ATOM 830 C CA . ASP A 1 104 ? -10.265 4.275 10.908 1.00 90.69 104 ASP A CA 1
ATOM 831 C C . ASP A 1 104 ? -10.874 2.971 11.464 1.00 90.69 104 ASP A C 1
ATOM 833 O O . ASP A 1 104 ? -12.097 2.875 11.580 1.00 90.69 104 ASP A O 1
ATOM 837 N N . LYS A 1 105 ? -10.049 1.996 11.884 1.00 90.19 105 LYS A N 1
ATOM 838 C CA . LYS A 1 105 ? -10.508 0.794 12.613 1.00 90.19 105 LYS A CA 1
ATOM 839 C C . LYS A 1 105 ? -11.163 1.157 13.947 1.00 90.19 105 LYS A C 1
ATOM 841 O O . LYS A 1 105 ? -12.265 0.688 14.223 1.00 90.19 105 LYS A O 1
ATOM 846 N N . PHE A 1 106 ? -10.534 2.032 14.729 1.00 91.88 106 PHE A N 1
ATOM 847 C CA . PHE A 1 106 ? -11.081 2.500 16.002 1.00 91.88 106 PHE A CA 1
ATOM 848 C C . PHE A 1 106 ? -12.446 3.183 15.825 1.00 91.88 106 PHE A C 1
ATOM 850 O O . PHE A 1 106 ? -13.403 2.840 16.518 1.00 91.88 106 PHE A O 1
ATOM 857 N N . ILE A 1 107 ? -12.584 4.078 14.844 1.00 90.62 107 ILE A N 1
ATOM 858 C CA . ILE A 1 107 ? -13.866 4.737 14.544 1.00 90.62 107 ILE A CA 1
ATOM 859 C C . ILE A 1 107 ? -14.916 3.712 14.090 1.00 90.62 107 ILE A C 1
ATOM 861 O O . ILE A 1 107 ? -16.051 3.747 14.562 1.00 90.62 107 ILE A O 1
ATOM 865 N N . ALA A 1 108 ? -14.546 2.770 13.215 1.00 88.69 108 ALA A N 1
ATOM 866 C CA . ALA A 1 108 ? -15.454 1.729 12.730 1.00 88.69 108 ALA A CA 1
ATOM 867 C C . ALA A 1 108 ? -15.932 0.775 13.840 1.00 88.69 108 ALA A C 1
ATOM 869 O O . ALA A 1 108 ? -17.026 0.228 13.740 1.00 88.69 108 ALA A O 1
ATOM 870 N N . SER A 1 109 ? -15.141 0.610 14.904 1.00 90.00 109 SER A N 1
ATOM 871 C CA . SER A 1 109 ? -15.508 -0.158 16.101 1.00 90.00 109 SER A CA 1
ATOM 872 C C . SER A 1 109 ? -16.430 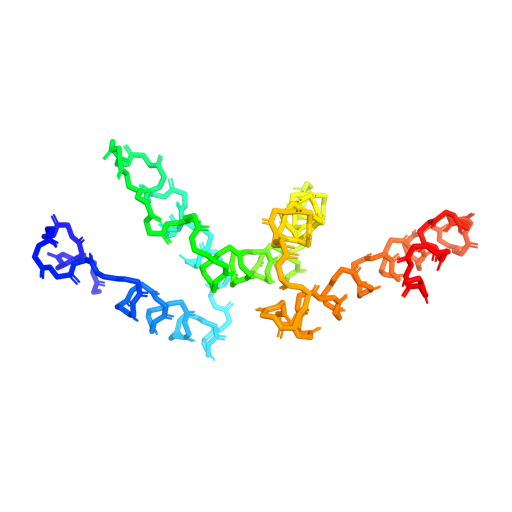0.596 17.070 1.00 90.00 109 SER A C 1
ATOM 874 O O . SER A 1 109 ? -16.601 0.161 18.201 1.00 90.00 109 SER A O 1
ATOM 876 N N . ASN A 1 110 ? -16.975 1.755 16.676 1.00 92.56 110 ASN A N 1
ATOM 877 C CA . ASN A 1 110 ? -17.712 2.651 17.570 1.00 92.56 110 ASN A CA 1
ATOM 878 C C . ASN A 1 110 ? -16.897 3.037 18.822 1.00 92.56 110 ASN A C 1
ATOM 880 O O . ASN A 1 110 ? -17.423 3.119 19.929 1.00 92.56 110 ASN A O 1
ATOM 884 N N . TYR A 1 111 ? -15.601 3.301 18.628 1.00 90.44 111 TYR A N 1
ATOM 885 C CA . TYR A 1 111 ? -14.667 3.721 19.676 1.00 90.44 111 TYR A CA 1
ATOM 886 C C . TYR A 1 111 ? -14.377 2.660 20.759 1.00 90.44 111 TYR A C 1
ATOM 888 O O . TYR A 1 111 ? -13.944 3.006 21.862 1.00 90.44 111 TYR A O 1
ATOM 896 N N . GLU A 1 112 ? -14.574 1.373 20.457 1.00 91.50 112 GLU A N 1
ATOM 897 C CA . GLU A 1 112 ? -14.344 0.271 21.40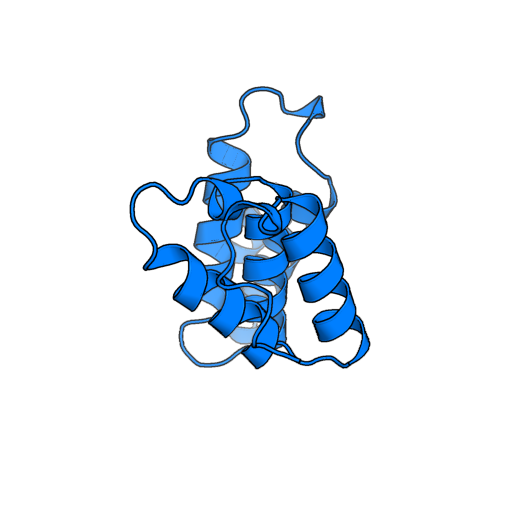3 1.00 91.50 112 GLU A CA 1
ATOM 898 C C . GLU A 1 112 ? -12.952 -0.375 21.264 1.00 91.50 112 GLU A C 1
ATOM 900 O O . GLU A 1 112 ? -12.373 -0.809 22.263 1.00 91.50 112 GLU A O 1
ATOM 905 N N . ASP A 1 113 ? -12.364 -0.381 20.062 1.00 91.06 113 ASP A N 1
ATOM 906 C CA . ASP A 1 113 ? -11.043 -0.963 19.776 1.00 91.06 113 ASP A CA 1
ATOM 907 C C . ASP A 1 113 ? -9.894 -0.062 20.270 1.00 91.06 113 ASP A C 1
ATOM 909 O O . ASP A 1 113 ? -9.233 0.667 19.520 1.00 91.06 113 ASP A O 1
ATOM 913 N N . ARG A 1 114 ? -9.662 -0.099 21.584 1.00 89.88 114 ARG A N 1
ATOM 914 C CA . ARG A 1 114 ? -8.594 0.665 22.246 1.00 89.88 114 ARG A CA 1
ATOM 915 C C . ARG A 1 114 ? -7.187 0.230 21.846 1.00 89.88 114 ARG A C 1
ATOM 917 O O . ARG A 1 114 ? -6.264 1.031 21.979 1.00 89.88 114 ARG A O 1
ATOM 924 N N . GLU A 1 115 ? -7.018 -0.994 21.354 1.00 89.06 115 GLU A N 1
ATOM 925 C CA . GLU A 1 115 ? -5.731 -1.472 20.850 1.00 89.06 115 GLU A CA 1
ATOM 926 C C . GLU A 1 115 ? -5.354 -0.721 19.571 1.00 89.06 115 GLU A C 1
ATOM 928 O O . GLU A 1 115 ? -4.272 -0.136 19.494 1.00 89.06 115 GLU A O 1
ATOM 933 N N . SER A 1 116 ? -6.284 -0.621 18.614 1.00 84.19 116 SER A N 1
ATOM 934 C CA . SER A 1 116 ? -6.086 0.206 17.421 1.00 84.19 116 SER A CA 1
ATOM 935 C C . SER A 1 116 ? -5.836 1.675 17.780 1.00 84.19 116 SER A C 1
ATOM 937 O O . SER A 1 116 ? -4.988 2.310 17.160 1.00 84.19 116 SER A O 1
ATOM 939 N N . LEU A 1 117 ? -6.503 2.231 18.799 1.00 82.19 117 LEU A N 1
ATOM 940 C CA . LEU A 1 117 ? -6.209 3.598 19.254 1.00 82.19 117 LEU A CA 1
ATOM 941 C C . LEU A 1 117 ? -4.761 3.745 19.750 1.00 82.19 117 LEU A C 1
ATOM 943 O O . LEU A 1 117 ? -4.089 4.701 19.373 1.00 82.19 117 LEU A O 1
ATOM 947 N N . ASN A 1 118 ? -4.278 2.810 20.571 1.00 84.50 118 ASN A N 1
ATOM 948 C CA . ASN A 1 118 ? -2.914 2.856 21.099 1.00 84.50 118 ASN A CA 1
ATOM 949 C C . ASN A 1 118 ? -1.868 2.755 19.975 1.00 84.50 118 ASN A C 1
ATOM 951 O O . ASN A 1 118 ? -0.903 3.519 19.939 1.00 84.50 118 ASN A O 1
ATOM 955 N N . ASN A 1 119 ? -2.117 1.876 19.003 1.00 84.50 119 ASN A N 1
ATOM 956 C CA . ASN A 1 119 ? -1.250 1.690 17.842 1.00 84.50 119 ASN A CA 1
ATOM 957 C C . ASN A 1 119 ? -1.308 2.858 16.839 1.00 84.50 119 ASN A C 1
ATOM 959 O O . ASN A 1 119 ? -0.412 2.994 16.015 1.00 84.50 119 ASN A O 1
ATOM 963 N N . ALA A 1 120 ? -2.340 3.710 16.884 1.00 74.25 120 ALA A N 1
ATOM 964 C CA . ALA A 1 120 ? -2.424 4.901 16.037 1.00 74.25 120 ALA A CA 1
ATOM 965 C C . ALA A 1 120 ? -1.550 6.071 16.526 1.00 74.25 120 ALA A C 1
ATOM 967 O O . ALA A 1 120 ? -1.290 6.992 15.753 1.00 74.25 120 ALA A O 1
ATOM 968 N N . VAL A 1 121 ? -1.181 6.070 17.811 1.00 70.62 121 VAL A N 1
ATOM 969 C CA . VAL A 1 121 ? -0.493 7.181 18.500 1.00 70.62 121 VAL A CA 1
ATOM 970 C C . VAL A 1 121 ? 0.973 6.850 18.817 1.00 70.62 121 VAL A C 1
ATOM 972 O O . VAL A 1 121 ? 1.736 7.754 19.155 1.00 70.62 121 VAL A O 1
ATOM 975 N N . SER A 1 122 ? 1.353 5.575 18.705 1.00 58.59 122 SER A N 1
ATOM 976 C CA . SER A 1 122 ? 2.719 5.074 18.917 1.00 58.59 122 SER A CA 1
ATOM 977 C C . SER A 1 122 ? 3.577 5.231 17.665 1.00 58.59 122 SER A C 1
ATOM 979 O O . SER A 1 122 ? 4.776 5.546 17.826 1.00 58.59 122 SER A O 1
#

Sequence (122 aa):
MRCRLDNPDVLSVDTVHQLMISYRDNQNYNGMISLVEDLSRIEDCTLIDTQVIRYQYAFALARRNKEGDRERSLNTVLNIIESTADKEALSPDVICLAGRIYKDKFIASNYEDRESLNNAVS

Organism: Necator americanus (NCBI:txid51031)